Protein AF-A0A964GP79-F1 (afdb_monomer_lite)

Sequence (153 aa):
MPALTRASQDCPRIVSNIERLACFDQAAGTPGFTPQRQWSAQELEAPTVRRVLIHETGRAPEDLMFRLRSEEGGLLISAPAIASVAPHPYLIISCVQNISRLQLVTAQPVDASRVQVQLRGERGATAPTPWQVMENGQVLDAGRGLPGIEQIK

Radius of gyration: 20.56 Å; chains: 1; bounding box: 59×47×37 Å

Structure (mmCIF, N/CA/C/O backbone):
data_AF-A0A964GP79-F1
#
_entry.id   AF-A0A964GP79-F1
#
loop_
_atom_site.group_PDB
_atom_site.id
_atom_site.type_symbol
_atom_site.label_atom_id
_atom_site.label_alt_id
_atom_site.label_comp_id
_atom_site.label_asym_id
_atom_site.label_entity_id
_atom_site.label_seq_id
_atom_site.pdbx_PDB_ins_code
_atom_site.Cartn_x
_atom_site.Cartn_y
_atom_site.Cartn_z
_atom_site.occupancy
_atom_site.B_iso_or_equiv
_atom_site.auth_seq_id
_atom_site.auth_comp_id
_atom_site.auth_asym_id
_atom_site.auth_atom_id
_atom_site.pdbx_PDB_model_num
ATOM 1 N N . MET A 1 1 ? -33.979 30.998 2.345 1.00 36.84 1 MET A N 1
ATOM 2 C CA . MET A 1 1 ? -34.031 29.946 3.381 1.00 36.84 1 MET A CA 1
ATOM 3 C C . MET A 1 1 ? -35.106 28.948 2.984 1.00 36.84 1 MET A C 1
ATOM 5 O O . MET A 1 1 ? -36.265 29.346 3.000 1.00 36.84 1 MET A O 1
ATOM 9 N N . PRO A 1 2 ? -34.778 27.723 2.538 1.00 45.81 2 PRO A N 1
ATOM 10 C CA . PRO A 1 2 ? -35.794 26.717 2.261 1.00 45.81 2 PRO A CA 1
ATOM 11 C C . PRO A 1 2 ? -36.192 26.011 3.560 1.00 45.81 2 PRO A C 1
ATOM 13 O O . PRO A 1 2 ? -35.348 25.696 4.397 1.00 45.81 2 PRO A O 1
ATOM 16 N N . ALA A 1 3 ? -37.497 25.822 3.731 1.00 45.06 3 ALA A N 1
ATOM 17 C CA . ALA A 1 3 ? -38.107 25.204 4.895 1.00 45.06 3 ALA A CA 1
ATOM 18 C C . ALA A 1 3 ? -37.799 23.700 4.941 1.00 45.06 3 ALA A C 1
ATOM 20 O O . ALA A 1 3 ? -38.087 22.977 3.991 1.00 45.06 3 ALA A O 1
ATOM 21 N N . LEU A 1 4 ? -37.256 23.230 6.067 1.00 49.12 4 LEU A N 1
ATOM 22 C CA . LEU A 1 4 ? -37.200 21.809 6.403 1.00 49.12 4 LEU A CA 1
ATOM 23 C C . LEU A 1 4 ? -38.638 21.298 6.534 1.00 49.12 4 LEU A C 1
ATOM 25 O O . LEU A 1 4 ? -39.331 21.571 7.515 1.00 49.12 4 LEU A O 1
ATOM 29 N N . THR A 1 5 ? -39.106 20.589 5.513 1.00 55.47 5 THR A N 1
ATOM 30 C CA . THR A 1 5 ? -40.385 19.886 5.540 1.00 55.47 5 THR A CA 1
ATOM 31 C C . THR A 1 5 ? -40.388 18.837 6.651 1.00 55.47 5 THR A C 1
ATOM 33 O O . THR A 1 5 ? -39.397 18.152 6.901 1.00 55.47 5 THR A O 1
ATOM 36 N N . ARG A 1 6 ? -41.548 18.710 7.301 1.00 52.47 6 ARG A N 1
ATOM 37 C CA . ARG A 1 6 ? -41.870 17.889 8.483 1.00 52.47 6 ARG A CA 1
ATOM 38 C C . ARG A 1 6 ? -41.336 16.440 8.464 1.00 52.47 6 ARG A C 1
ATOM 40 O O . ARG A 1 6 ? -41.164 15.866 9.527 1.00 52.47 6 ARG A O 1
ATOM 47 N N . ALA A 1 7 ? -41.011 15.886 7.292 1.00 58.06 7 ALA A N 1
ATOM 48 C CA . ALA A 1 7 ? -40.409 14.561 7.115 1.00 58.06 7 ALA A CA 1
ATOM 49 C C . ALA A 1 7 ? -38.981 14.416 7.696 1.00 58.06 7 ALA A C 1
ATOM 51 O O 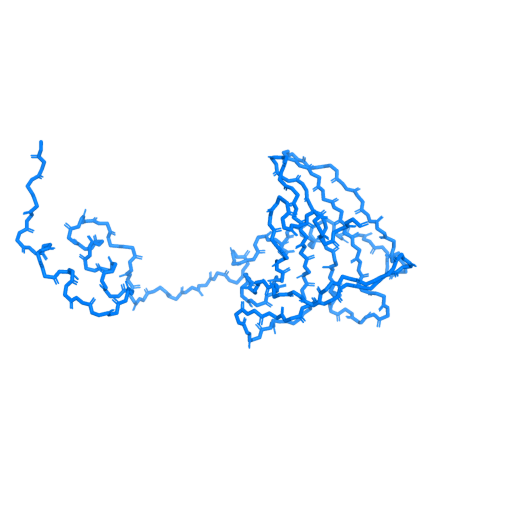. ALA A 1 7 ? -38.582 13.318 8.065 1.00 58.06 7 ALA A O 1
ATOM 52 N N . SER A 1 8 ? -38.210 15.505 7.827 1.00 65.25 8 SER A N 1
ATOM 53 C CA . SER A 1 8 ? -36.809 15.448 8.293 1.00 65.25 8 SER A CA 1
ATOM 54 C C . SER A 1 8 ? -36.647 15.273 9.814 1.00 65.25 8 SER A C 1
ATOM 56 O O . SER A 1 8 ? -35.528 15.038 10.276 1.00 65.25 8 SER A O 1
ATOM 58 N N . GLN A 1 9 ? -37.712 15.433 10.610 1.00 77.56 9 GLN A N 1
ATOM 59 C CA . GLN A 1 9 ? -37.614 15.440 12.079 1.00 77.56 9 GLN A CA 1
ATOM 60 C C . GLN A 1 9 ? -37.460 14.038 12.685 1.00 77.56 9 GLN A C 1
ATOM 62 O O . GLN A 1 9 ? -36.923 13.909 13.785 1.00 77.56 9 GLN A O 1
ATOM 67 N N . ASP A 1 10 ? -37.862 12.999 11.952 1.00 84.38 10 ASP A N 1
ATOM 68 C CA . ASP A 1 10 ? -37.837 11.614 12.431 1.00 84.38 10 ASP A CA 1
ATOM 69 C C . ASP A 1 10 ? -36.563 10.855 12.030 1.00 84.38 10 ASP A C 1
ATOM 71 O O . ASP A 1 10 ? -36.176 9.905 12.715 1.00 84.38 10 ASP A O 1
ATOM 75 N N . CYS A 1 11 ? -35.843 11.314 10.995 1.00 89.25 11 CYS A N 1
ATOM 76 C CA . CYS A 1 11 ? -34.591 10.696 10.543 1.00 89.25 11 CYS A CA 1
ATOM 77 C C . CYS A 1 11 ? -33.556 10.486 11.671 1.00 89.25 11 CYS A C 1
ATOM 79 O O . CYS A 1 11 ? -32.988 9.396 11.745 1.00 89.25 11 CYS A O 1
ATOM 81 N N . PRO A 1 12 ? -33.326 11.430 12.613 1.00 91.06 12 PRO A N 1
ATOM 82 C CA . PRO A 1 12 ? -32.357 11.241 13.697 1.00 91.06 12 PRO A CA 1
ATOM 83 C C . PRO A 1 12 ? -32.643 10.049 14.622 1.00 91.06 12 PRO A C 1
ATOM 85 O O . PRO A 1 12 ? -31.731 9.585 15.304 1.00 91.06 12 PRO A O 1
ATOM 88 N N . ARG A 1 13 ? -33.890 9.554 14.671 1.00 91.88 13 ARG A N 1
ATOM 89 C CA . ARG A 1 13 ? -34.302 8.446 15.553 1.00 91.88 13 ARG A CA 1
ATOM 90 C C . ARG A 1 13 ? -33.970 7.064 14.981 1.00 91.88 13 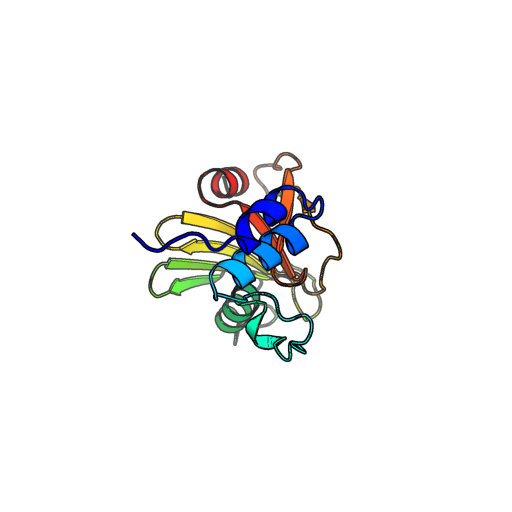ARG A C 1
ATOM 92 O O . ARG A 1 13 ? -34.095 6.071 15.695 1.00 91.88 13 ARG A O 1
ATOM 99 N N . ILE A 1 14 ? -33.555 6.984 13.717 1.00 90.44 14 ILE A N 1
ATOM 100 C CA . ILE A 1 14 ? -33.228 5.725 13.040 1.00 90.44 14 ILE A CA 1
ATOM 101 C C . ILE A 1 14 ? -31.883 5.205 13.555 1.00 90.44 14 ILE A C 1
ATOM 103 O O . ILE A 1 14 ? -30.867 5.885 13.431 1.00 90.44 14 ILE A O 1
ATOM 107 N N . VAL A 1 15 ? -31.846 3.996 14.123 1.00 91.00 15 VAL A N 1
ATOM 108 C CA . VAL A 1 15 ? -30.625 3.417 14.722 1.00 91.00 15 VAL A CA 1
ATOM 109 C C . VAL A 1 15 ? -29.583 3.069 13.659 1.00 91.00 15 VAL A C 1
ATOM 111 O O . VAL A 1 15 ? -28.403 3.367 13.835 1.00 91.00 15 VAL A O 1
ATOM 114 N N . SER A 1 16 ? -30.019 2.486 12.544 1.00 85.00 16 SER A N 1
ATOM 115 C CA . SER A 1 16 ? -29.147 2.087 11.443 1.00 85.00 16 SER A CA 1
ATOM 116 C C . SER A 1 16 ? -28.573 3.305 10.715 1.00 85.00 16 SER A C 1
ATOM 118 O O . SER A 1 16 ? -29.309 4.161 10.226 1.00 85.00 16 SER A O 1
ATOM 120 N N . ASN A 1 17 ? -27.243 3.381 10.616 1.00 80.06 17 ASN A N 1
ATOM 121 C CA . ASN A 1 17 ? -26.565 4.509 9.972 1.00 80.06 17 ASN A CA 1
ATOM 122 C C . ASN A 1 17 ? -26.929 4.636 8.482 1.00 80.06 17 ASN A C 1
ATOM 124 O O . ASN A 1 17 ? -27.081 5.754 7.993 1.00 80.06 17 ASN A O 1
ATOM 128 N N . ILE A 1 18 ? -27.091 3.510 7.774 1.00 84.00 18 ILE A N 1
ATOM 129 C CA . ILE A 1 18 ? -27.411 3.507 6.338 1.00 84.00 18 ILE A CA 1
ATOM 130 C C . ILE A 1 18 ? -28.852 3.974 6.087 1.00 84.00 18 ILE A C 1
ATOM 132 O O . ILE A 1 18 ? -29.099 4.794 5.209 1.00 84.00 18 ILE A O 1
ATOM 136 N N . GLU A 1 19 ? -29.798 3.530 6.915 1.00 83.94 19 GLU A N 1
ATOM 137 C CA . GLU A 1 19 ? -31.210 3.919 6.813 1.00 83.94 19 GLU A CA 1
ATOM 138 C C . GLU A 1 19 ? -31.415 5.380 7.223 1.00 83.94 19 GLU A C 1
ATOM 140 O O . GLU A 1 19 ? -32.199 6.106 6.612 1.00 83.94 19 GLU A O 1
ATOM 145 N N . ARG A 1 20 ? -30.663 5.839 8.231 1.00 90.12 20 ARG A N 1
ATOM 146 C CA . ARG A 1 20 ? -30.665 7.238 8.659 1.00 90.12 20 ARG A CA 1
ATOM 147 C C . ARG A 1 20 ? -30.217 8.162 7.531 1.00 90.12 20 ARG A C 1
ATOM 149 O O . ARG A 1 20 ? -30.867 9.177 7.292 1.00 90.12 20 ARG A O 1
ATOM 156 N N . LEU A 1 21 ? -29.132 7.806 6.842 1.00 85.50 21 LEU A N 1
ATOM 157 C CA . LEU A 1 21 ? -28.640 8.551 5.685 1.00 85.50 21 LEU A CA 1
ATOM 158 C C . LEU A 1 21 ? -29.678 8.569 4.555 1.00 85.50 21 LEU A C 1
ATOM 160 O O . LEU A 1 21 ? -30.005 9.643 4.060 1.00 85.50 21 LEU A O 1
ATOM 164 N N . ALA A 1 22 ? -30.271 7.417 4.228 1.00 84.69 22 ALA A N 1
ATOM 165 C CA . ALA A 1 22 ? -31.308 7.322 3.200 1.00 84.69 22 ALA A CA 1
ATOM 166 C C . ALA A 1 22 ? -32.531 8.217 3.496 1.00 84.69 22 ALA A C 1
ATOM 168 O O . ALA A 1 22 ? -33.077 8.841 2.587 1.00 84.69 22 ALA A O 1
ATOM 169 N N . CYS A 1 23 ? -32.936 8.330 4.766 1.00 87.69 23 CYS A N 1
ATOM 170 C CA . CYS A 1 23 ? -34.014 9.227 5.197 1.00 87.69 23 CYS A CA 1
ATOM 171 C C . CYS A 1 23 ? -33.676 10.706 4.944 1.00 87.69 23 CYS A C 1
ATOM 173 O O . CYS A 1 23 ? -34.507 11.453 4.422 1.00 87.69 23 CYS A O 1
ATOM 175 N N . PHE A 1 24 ? -32.450 11.128 5.269 1.00 88.56 24 PHE A N 1
ATOM 176 C CA . PHE A 1 24 ? -32.001 12.498 5.008 1.00 88.56 24 PHE A CA 1
ATOM 177 C C . PHE A 1 24 ? -31.897 12.796 3.515 1.00 88.56 24 PHE A C 1
ATOM 179 O O . PHE A 1 24 ? -32.376 13.836 3.072 1.00 88.56 24 PHE A O 1
ATOM 186 N N . ASP A 1 25 ? -31.343 11.866 2.745 1.00 84.00 25 ASP A N 1
ATOM 187 C CA . ASP A 1 25 ? -31.238 11.954 1.291 1.00 84.00 25 ASP A CA 1
ATOM 188 C C . ASP A 1 25 ? -32.616 12.114 0.637 1.00 84.00 25 ASP A C 1
ATOM 190 O O . ASP A 1 25 ? -32.813 12.968 -0.229 1.00 84.00 25 ASP A O 1
ATOM 194 N N . GLN A 1 26 ? -33.607 11.343 1.090 1.00 85.19 26 GLN A N 1
ATOM 195 C CA . GLN A 1 26 ? -34.977 11.451 0.596 1.00 85.19 26 GLN A CA 1
ATOM 196 C C . GLN A 1 26 ? -35.624 12.787 0.985 1.00 85.19 26 GLN A C 1
ATOM 198 O O . GLN A 1 26 ? -36.256 13.428 0.144 1.00 85.19 26 GLN A O 1
ATOM 203 N N . ALA A 1 27 ? -35.443 13.238 2.231 1.00 85.81 27 ALA A N 1
ATOM 204 C CA . ALA A 1 27 ? -35.961 14.524 2.700 1.00 85.81 27 ALA A CA 1
ATOM 205 C C . ALA A 1 27 ? -35.310 15.724 1.986 1.00 85.81 27 ALA A C 1
ATOM 207 O O . ALA A 1 27 ? -35.967 16.746 1.787 1.00 85.81 27 ALA A O 1
ATOM 208 N N . ALA A 1 28 ? -34.045 15.596 1.582 1.00 81.94 28 ALA A N 1
ATOM 209 C CA . ALA A 1 28 ? -33.299 16.596 0.823 1.00 81.94 28 ALA A CA 1
ATOM 210 C C . ALA A 1 28 ? -33.569 16.544 -0.693 1.00 81.94 28 ALA A C 1
ATOM 212 O O . ALA A 1 28 ? -33.058 17.384 -1.433 1.00 81.94 28 ALA A O 1
ATOM 213 N N . GLY A 1 29 ? -34.367 15.579 -1.171 1.00 76.50 29 GLY A N 1
ATOM 214 C CA . GLY A 1 29 ? -34.603 15.377 -2.603 1.00 76.50 29 GLY A CA 1
ATOM 215 C C . GLY A 1 29 ? -33.367 14.879 -3.361 1.00 76.50 29 GLY A C 1
ATOM 216 O O . GLY A 1 29 ? -33.309 14.993 -4.584 1.00 76.50 29 GLY A O 1
ATOM 217 N N . THR A 1 30 ? -32.389 14.312 -2.654 1.00 75.12 30 THR A N 1
ATOM 218 C CA . THR A 1 30 ? -31.148 13.738 -3.184 1.00 75.12 30 THR A CA 1
ATOM 219 C C . THR A 1 30 ? -31.070 12.237 -2.881 1.00 75.12 30 THR A C 1
ATOM 221 O O . THR A 1 30 ? -30.145 11.821 -2.188 1.00 75.12 30 THR A O 1
ATOM 224 N N . PRO A 1 31 ? -32.020 11.394 -3.342 1.00 66.12 31 PRO A N 1
ATOM 225 C CA . PRO A 1 31 ? -32.052 9.975 -2.993 1.00 66.12 31 PRO A CA 1
ATOM 226 C C . PRO A 1 31 ? -30.832 9.241 -3.575 1.00 66.12 31 PRO A C 1
ATOM 228 O O . PRO A 1 31 ? -30.849 8.794 -4.721 1.00 66.12 31 PRO A O 1
ATOM 231 N N . GLY A 1 32 ? -29.760 9.127 -2.788 1.00 60.19 32 GLY A N 1
ATOM 232 C CA . GLY A 1 32 ? -28.533 8.422 -3.163 1.00 60.19 32 GLY A CA 1
ATOM 233 C C . GLY A 1 32 ? -28.641 6.904 -3.009 1.00 60.19 32 GLY A C 1
ATOM 234 O O . GLY A 1 32 ? -27.905 6.163 -3.658 1.00 60.19 32 GLY A O 1
ATOM 235 N N . PHE A 1 33 ? -29.588 6.428 -2.194 1.00 55.50 33 PHE A N 1
ATOM 236 C CA . PHE A 1 33 ? -29.799 5.007 -1.934 1.00 55.50 33 PHE A CA 1
ATOM 237 C C . PHE A 1 33 ? -31.130 4.523 -2.520 1.00 55.50 33 PHE A C 1
ATOM 239 O O . PHE A 1 33 ? -32.187 4.625 -1.902 1.00 55.50 33 PHE A O 1
ATOM 246 N N . THR A 1 34 ? -31.081 3.974 -3.733 1.00 54.69 34 THR A N 1
ATOM 247 C CA . THR A 1 34 ? -32.149 3.119 -4.269 1.00 54.69 34 THR A CA 1
ATOM 248 C C . THR A 1 34 ? -31.705 1.669 -4.062 1.00 54.69 34 THR A C 1
ATOM 250 O O . THR A 1 34 ? -30.668 1.295 -4.619 1.00 54.69 34 THR A O 1
ATOM 253 N N . PRO A 1 35 ? -32.428 0.827 -3.297 1.00 50.72 35 PRO A N 1
ATOM 254 C CA . PRO A 1 35 ? -32.060 -0.570 -3.086 1.00 50.72 35 PRO A CA 1
ATOM 255 C C . PRO A 1 35 ? -32.469 -1.394 -4.310 1.00 50.72 35 PRO A C 1
ATOM 257 O O . PRO A 1 35 ? -33.291 -2.289 -4.222 1.00 50.72 35 PRO A O 1
ATOM 260 N N . GLN A 1 36 ? -31.960 -1.020 -5.480 1.00 51.22 36 GLN A N 1
ATOM 261 C CA . GLN A 1 36 ? -31.987 -1.790 -6.717 1.00 51.22 36 GLN A CA 1
ATOM 262 C C . GLN A 1 36 ? -31.162 -1.025 -7.749 1.00 51.22 36 GLN A C 1
ATOM 264 O O . GLN A 1 36 ? -31.660 -0.450 -8.713 1.00 51.22 36 GLN A O 1
ATOM 269 N N . ARG A 1 37 ? -29.848 -1.027 -7.545 1.00 41.34 37 ARG A N 1
ATOM 270 C CA . ARG A 1 37 ? -28.935 -0.942 -8.673 1.00 41.34 37 ARG A CA 1
ATOM 271 C C . ARG A 1 37 ? -28.171 -2.246 -8.684 1.00 41.34 37 ARG A C 1
ATOM 273 O O . ARG A 1 37 ? -27.329 -2.480 -7.827 1.00 41.34 37 ARG A O 1
ATOM 280 N N . GLN A 1 38 ? -28.517 -3.120 -9.624 1.00 46.00 38 GLN A N 1
ATOM 281 C CA . GLN A 1 38 ? -27.594 -4.162 -10.043 1.00 46.00 38 GLN A CA 1
ATOM 282 C C . GLN A 1 38 ? -26.331 -3.429 -10.505 1.00 46.00 38 GLN A C 1
ATOM 284 O O . GLN A 1 38 ? -26.318 -2.815 -11.571 1.00 46.00 38 GLN A O 1
ATOM 289 N N . TRP A 1 39 ? -25.310 -3.390 -9.650 1.00 35.59 39 TRP A N 1
ATOM 290 C CA . TRP A 1 39 ? -23.978 -2.972 -10.050 1.00 35.59 39 TRP A CA 1
ATOM 291 C C . TRP A 1 39 ? -23.487 -3.975 -11.092 1.00 35.59 39 TRP A C 1
ATOM 293 O O . TRP A 1 39 ? -23.038 -5.066 -10.764 1.00 35.59 39 TRP A O 1
ATOM 303 N N . SER A 1 40 ? -23.577 -3.619 -12.368 1.00 46.97 40 SER A N 1
ATOM 304 C CA . SER A 1 40 ? -22.697 -4.182 -13.388 1.00 46.97 40 SER A CA 1
ATOM 305 C C . SER A 1 40 ? -21.478 -3.259 -13.483 1.00 46.97 40 SER A C 1
ATOM 307 O O . SER A 1 40 ? -21.421 -2.394 -14.356 1.00 46.97 40 SER A O 1
ATOM 309 N N . ALA A 1 41 ? -20.566 -3.344 -12.508 1.00 42.78 41 ALA A N 1
ATOM 310 C CA . ALA A 1 41 ? -19.468 -2.383 -12.344 1.00 42.78 41 ALA A CA 1
ATOM 311 C C . ALA A 1 41 ? -18.118 -3.023 -11.973 1.00 42.78 41 ALA A C 1
ATOM 313 O O . ALA A 1 41 ? -17.257 -2.348 -11.424 1.00 42.78 41 ALA A O 1
ATOM 314 N N . GLN A 1 42 ? -17.872 -4.289 -12.315 1.00 52.69 42 GLN A N 1
ATOM 315 C CA . GLN A 1 42 ? -16.640 -4.974 -11.887 1.00 52.69 42 GLN A CA 1
ATOM 316 C C . GLN A 1 42 ? -15.342 -4.280 -12.366 1.00 52.69 42 GLN A C 1
ATOM 318 O O . GLN A 1 42 ? -14.353 -4.278 -11.643 1.00 52.69 42 GLN A O 1
ATOM 323 N N . GLU A 1 43 ? -15.343 -3.592 -13.516 1.00 43.91 43 GLU A N 1
ATOM 324 C CA . GLU A 1 43 ? -14.180 -2.826 -14.021 1.00 43.91 43 GLU A CA 1
ATOM 325 C C . GLU A 1 43 ? -14.152 -1.334 -13.619 1.00 43.91 43 GLU A C 1
ATOM 327 O O . GLU A 1 43 ? -13.173 -0.632 -13.894 1.00 43.91 43 GLU A O 1
ATOM 332 N N . LEU A 1 44 ? -15.202 -0.839 -12.950 1.00 50.47 44 LEU A N 1
ATOM 333 C CA . LEU A 1 44 ? -15.281 0.510 -12.360 1.00 50.47 44 LEU A CA 1
ATOM 334 C C . LEU A 1 44 ? -14.989 0.518 -10.849 1.00 50.47 44 LEU A C 1
ATOM 336 O O . LEU A 1 44 ? -14.786 1.588 -10.279 1.00 50.47 44 LEU A O 1
ATOM 340 N N . GLU A 1 45 ? -14.946 -0.648 -10.204 1.00 64.19 45 GLU A N 1
ATOM 341 C CA . GLU A 1 45 ? -14.879 -0.772 -8.742 1.00 64.19 45 GLU A CA 1
ATOM 342 C C . GLU A 1 45 ? -13.457 -0.849 -8.152 1.00 64.19 45 GLU A C 1
ATOM 344 O O . GLU A 1 45 ? -13.300 -0.799 -6.931 1.00 64.19 45 GLU A O 1
ATOM 349 N N . ALA A 1 46 ? -12.414 -0.898 -8.989 1.00 82.69 46 ALA A N 1
ATOM 350 C CA . ALA A 1 46 ? -11.029 -1.020 -8.526 1.00 82.69 46 ALA A CA 1
ATOM 351 C C . ALA A 1 46 ? -10.033 -0.139 -9.320 1.00 82.69 46 ALA A C 1
ATOM 353 O O . ALA A 1 46 ? -9.215 -0.641 -10.105 1.00 82.69 46 ALA A O 1
ATOM 354 N N . PRO A 1 47 ? -10.104 1.202 -9.184 1.00 88.94 47 PRO A N 1
ATOM 355 C CA . PRO A 1 47 ? -9.255 2.128 -9.936 1.00 88.94 47 PRO A CA 1
ATOM 356 C C . PRO A 1 47 ? -7.757 1.974 -9.642 1.00 88.94 47 PRO A C 1
ATOM 358 O O . PRO A 1 47 ? -6.942 2.218 -10.539 1.00 88.94 47 PRO A O 1
ATOM 361 N N . THR A 1 48 ? -7.373 1.567 -8.428 1.00 90.62 48 THR A N 1
ATOM 362 C CA . THR A 1 48 ? -5.969 1.287 -8.095 1.00 90.62 48 THR A CA 1
ATOM 363 C C . THR A 1 48 ? -5.503 0.031 -8.816 1.00 90.62 48 THR A C 1
ATOM 365 O O . THR A 1 48 ? -4.471 0.071 -9.486 1.00 90.62 48 THR A O 1
ATOM 368 N N . VAL A 1 49 ? -6.287 -1.051 -8.763 1.00 91.75 49 VAL A N 1
ATOM 369 C CA . VAL A 1 49 ? -5.967 -2.311 -9.459 1.00 91.75 49 VAL A CA 1
ATOM 370 C C . VAL A 1 49 ? -5.775 -2.057 -10.951 1.00 91.75 49 VAL A C 1
ATOM 372 O O . VAL A 1 49 ? -4.740 -2.407 -11.516 1.00 91.75 49 VAL A O 1
ATOM 375 N N . ARG A 1 50 ? -6.718 -1.351 -11.585 1.00 90.56 50 ARG A N 1
ATOM 376 C CA . ARG A 1 50 ? -6.628 -1.004 -13.009 1.00 90.56 50 ARG A CA 1
ATOM 377 C C . ARG A 1 50 ? -5.366 -0.209 -13.340 1.00 90.56 50 ARG A C 1
ATOM 379 O O . ARG A 1 50 ? -4.692 -0.519 -14.321 1.00 90.56 50 ARG A O 1
ATOM 386 N N . ARG A 1 51 ? -5.038 0.809 -12.539 1.00 91.06 51 ARG A N 1
ATOM 387 C CA . ARG A 1 51 ? -3.830 1.624 -12.740 1.00 91.06 51 ARG A CA 1
ATOM 388 C C . ARG A 1 51 ? -2.563 0.775 -12.674 1.00 91.06 51 ARG A C 1
ATOM 390 O O . ARG A 1 51 ? -1.689 0.926 -13.522 1.00 91.06 51 ARG A O 1
ATOM 397 N N . VAL A 1 52 ? -2.489 -0.137 -11.707 1.00 92.25 52 VAL A N 1
ATOM 398 C CA . VAL A 1 52 ? -1.352 -1.049 -11.542 1.00 92.25 52 VAL A CA 1
ATOM 399 C C . VAL A 1 52 ? -1.216 -1.984 -12.737 1.00 92.25 52 VAL A C 1
ATOM 401 O O . VAL A 1 52 ? -0.128 -2.089 -13.295 1.00 92.25 52 VAL A O 1
ATOM 404 N N . LEU A 1 53 ? -2.310 -2.597 -13.196 1.00 91.06 53 LEU A N 1
ATOM 405 C CA . LEU A 1 53 ? -2.276 -3.484 -14.364 1.00 91.06 53 LEU A CA 1
ATOM 406 C C . LEU A 1 53 ? -1.819 -2.749 -15.634 1.00 91.06 53 LEU A C 1
ATOM 408 O O . LEU A 1 53 ? -1.021 -3.282 -16.404 1.00 91.06 53 LEU A O 1
ATOM 412 N N . ILE A 1 54 ? -2.259 -1.501 -15.832 1.00 91.50 54 ILE A N 1
ATOM 413 C CA . ILE A 1 54 ? -1.784 -0.655 -16.938 1.00 91.50 54 ILE A CA 1
ATOM 414 C C . ILE A 1 54 ? -0.284 -0.362 -16.793 1.00 91.50 54 ILE A C 1
ATOM 416 O O . ILE A 1 54 ? 0.464 -0.480 -17.764 1.00 91.50 54 ILE A O 1
ATOM 420 N N . HIS A 1 55 ? 0.176 -0.010 -15.590 1.00 92.62 55 HIS A N 1
ATOM 421 C CA . HIS A 1 55 ? 1.587 0.277 -15.330 1.00 92.62 55 HIS A CA 1
ATOM 422 C C . HIS A 1 55 ? 2.493 -0.937 -15.591 1.00 92.62 55 HIS A C 1
ATOM 424 O O . HIS A 1 55 ? 3.592 -0.776 -16.129 1.00 92.62 55 HIS A O 1
ATOM 430 N N . GLU A 1 56 ? 2.005 -2.134 -15.267 1.00 92.31 56 GLU A N 1
ATOM 431 C CA . GLU A 1 56 ? 2.725 -3.407 -15.379 1.00 92.31 56 GLU A CA 1
ATOM 432 C C . GLU A 1 56 ? 2.550 -4.094 -16.739 1.00 92.31 56 GLU A C 1
ATOM 434 O O . GLU A 1 56 ? 3.199 -5.102 -17.023 1.00 92.31 56 GLU A O 1
ATOM 439 N N . THR A 1 57 ? 1.745 -3.509 -17.628 1.00 91.25 57 THR A N 1
ATOM 440 C CA . THR A 1 57 ? 1.576 -4.002 -18.995 1.00 91.25 57 THR A CA 1
ATOM 441 C C . THR A 1 57 ? 2.930 -4.059 -19.713 1.00 91.25 57 THR A C 1
ATOM 443 O O . THR A 1 57 ? 3.729 -3.114 -19.679 1.00 91.25 57 THR A O 1
ATOM 446 N N . GLY A 1 58 ? 3.194 -5.196 -20.361 1.00 88.62 58 GLY A N 1
ATOM 447 C CA . GLY A 1 58 ? 4.424 -5.444 -21.114 1.00 88.62 58 GLY A CA 1
ATOM 448 C C . GLY A 1 58 ? 5.670 -5.703 -20.261 1.00 88.62 58 GLY A C 1
ATOM 449 O O . GLY A 1 58 ? 6.763 -5.742 -20.822 1.00 88.62 58 GLY A O 1
ATOM 450 N N . ARG A 1 59 ? 5.544 -5.865 -18.936 1.00 89.44 59 ARG A N 1
ATOM 451 C CA . ARG A 1 59 ? 6.651 -6.348 -18.099 1.00 89.44 59 ARG A CA 1
ATOM 452 C C . ARG A 1 59 ? 6.989 -7.798 -18.470 1.00 89.44 59 ARG A C 1
ATOM 454 O O . ARG A 1 59 ? 6.088 -8.622 -18.620 1.00 89.44 59 ARG A O 1
ATOM 461 N N . ALA A 1 60 ? 8.279 -8.098 -18.605 1.00 88.75 60 ALA A N 1
ATOM 462 C CA . ALA A 1 60 ? 8.751 -9.460 -18.824 1.00 88.75 60 ALA A CA 1
ATOM 463 C C . ALA A 1 60 ? 8.546 -10.311 -17.550 1.00 88.75 60 ALA A C 1
ATOM 465 O O . ALA A 1 60 ? 8.792 -9.797 -16.458 1.00 88.75 60 ALA A O 1
ATOM 466 N N . PRO A 1 61 ? 8.110 -11.582 -17.639 1.00 83.75 61 PRO A N 1
ATOM 467 C CA . PRO A 1 61 ? 7.826 -12.409 -16.458 1.00 83.75 61 PRO A CA 1
ATOM 468 C C . PRO A 1 61 ? 8.999 -12.562 -15.474 1.00 83.75 61 PRO A C 1
ATOM 470 O O . PRO A 1 61 ? 8.785 -12.744 -14.278 1.00 83.75 61 PRO A O 1
ATOM 473 N N . GLU A 1 62 ? 10.233 -12.492 -15.968 1.00 86.75 62 GLU A N 1
ATOM 474 C CA . GLU A 1 62 ? 11.469 -12.576 -15.190 1.00 86.75 62 GLU A CA 1
ATOM 475 C C . GLU A 1 62 ? 11.898 -11.248 -14.543 1.00 86.75 62 GLU A C 1
ATOM 477 O O . GLU A 1 62 ? 12.754 -11.244 -13.655 1.00 86.75 62 GLU A O 1
ATOM 482 N N . ASP A 1 63 ? 11.318 -10.119 -14.963 1.00 90.50 63 ASP A N 1
ATOM 483 C CA . ASP A 1 63 ? 11.626 -8.807 -14.398 1.00 90.50 63 ASP A CA 1
ATOM 484 C C . ASP A 1 63 ? 10.867 -8.606 -13.083 1.00 90.50 63 ASP A C 1
ATOM 486 O O . ASP A 1 63 ? 9.741 -8.110 -13.049 1.00 90.50 63 ASP A O 1
ATOM 490 N N . LEU A 1 64 ? 11.516 -8.976 -11.980 1.00 89.88 64 LEU A N 1
ATOM 491 C CA . LEU A 1 64 ? 10.983 -8.844 -10.622 1.00 89.88 64 LEU A CA 1
ATOM 492 C C . LEU A 1 64 ? 11.423 -7.548 -9.920 1.00 89.88 64 LEU A C 1
ATOM 494 O O . LEU A 1 64 ? 11.207 -7.388 -8.718 1.00 89.88 64 LEU A O 1
ATOM 498 N N . MET A 1 65 ? 12.062 -6.623 -10.642 1.00 92.25 65 MET A N 1
ATOM 499 C CA . MET A 1 65 ? 12.616 -5.404 -10.055 1.00 92.25 65 MET A CA 1
ATOM 500 C C . MET A 1 65 ? 11.550 -4.320 -9.868 1.00 92.25 65 MET A C 1
ATOM 502 O O . MET A 1 65 ? 10.519 -4.290 -10.549 1.00 92.25 65 MET A O 1
ATOM 506 N N . PHE A 1 66 ? 11.820 -3.374 -8.963 1.00 94.44 66 PHE A N 1
ATOM 507 C CA . PHE A 1 66 ? 10.990 -2.180 -8.822 1.00 94.44 66 PHE A CA 1
ATOM 508 C C . PHE A 1 66 ? 10.981 -1.377 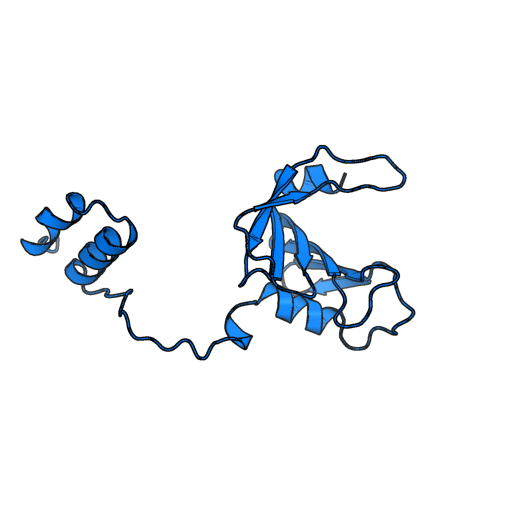-10.125 1.00 94.44 66 PHE A C 1
ATOM 510 O O . PHE A 1 66 ? 12.029 -0.965 -10.624 1.00 94.44 66 PHE A O 1
ATOM 517 N N . ARG A 1 67 ? 9.784 -1.104 -10.640 1.00 94.88 67 ARG A N 1
ATOM 518 C CA . ARG A 1 67 ? 9.561 -0.246 -11.803 1.00 94.88 67 ARG A CA 1
ATOM 519 C C . ARG A 1 67 ? 8.963 1.062 -11.343 1.00 94.88 67 ARG A C 1
ATOM 521 O O . ARG A 1 67 ? 8.035 1.075 -10.545 1.00 94.88 67 ARG A O 1
ATOM 528 N N . LEU A 1 68 ? 9.504 2.154 -11.862 1.00 95.25 68 LEU A N 1
ATOM 529 C CA . LEU A 1 68 ? 9.092 3.511 -11.541 1.00 95.25 68 LEU A CA 1
ATOM 530 C C . LEU A 1 68 ? 8.568 4.196 -12.801 1.00 95.25 68 LEU A C 1
ATOM 532 O O . LEU A 1 68 ? 9.175 4.110 -13.870 1.00 95.25 68 LEU A O 1
ATOM 536 N N . ARG A 1 69 ? 7.452 4.911 -12.667 1.00 92.25 69 ARG A N 1
ATOM 537 C CA . ARG A 1 69 ? 6.885 5.766 -13.713 1.00 92.25 69 ARG A CA 1
ATOM 538 C C . ARG A 1 69 ? 6.374 7.056 -13.090 1.00 92.25 69 ARG A C 1
ATOM 540 O O . ARG A 1 69 ? 5.670 7.029 -12.083 1.00 92.25 69 ARG A O 1
ATOM 547 N N . SER A 1 70 ? 6.712 8.175 -13.720 1.00 90.81 70 SER A N 1
ATOM 548 C CA . SER A 1 70 ? 6.045 9.448 -13.459 1.00 90.81 70 SER A CA 1
ATOM 549 C C . SER A 1 70 ? 4.722 9.476 -14.225 1.00 90.81 70 SER A C 1
ATOM 551 O O . SER A 1 70 ? 4.699 9.164 -15.417 1.00 90.81 70 SER A O 1
ATOM 553 N N . GLU A 1 71 ? 3.635 9.820 -13.547 1.00 81.81 71 GLU A N 1
ATOM 554 C CA . GLU A 1 71 ? 2.293 9.956 -14.118 1.00 81.81 71 GLU A CA 1
ATOM 555 C C . GLU A 1 71 ? 1.828 11.412 -13.988 1.00 81.81 71 GLU A C 1
ATOM 557 O O . GLU A 1 71 ? 2.375 12.190 -13.201 1.00 81.81 71 GLU A O 1
ATOM 562 N N . GLU A 1 72 ? 0.804 11.808 -14.746 1.00 79.75 72 GLU A N 1
ATOM 563 C CA . GLU A 1 72 ? 0.204 13.132 -14.566 1.00 79.75 72 GLU A CA 1
ATOM 564 C C . GLU A 1 72 ? -0.320 13.279 -13.127 1.00 79.75 72 GLU A C 1
ATOM 566 O O . GLU A 1 72 ? -1.248 12.593 -12.699 1.00 79.75 72 GLU A O 1
ATOM 571 N N . GLY A 1 73 ? 0.314 14.163 -12.352 1.00 79.00 73 GLY A N 1
ATOM 572 C CA . GLY A 1 73 ? -0.053 14.427 -10.959 1.00 79.00 73 GLY A CA 1
ATOM 573 C C . GLY A 1 73 ? 0.569 13.493 -9.913 1.00 79.00 73 GLY A C 1
ATOM 574 O O . GLY A 1 73 ? 0.159 13.559 -8.745 1.00 79.00 73 GLY A O 1
ATOM 575 N N . GLY A 1 74 ? 1.552 12.655 -10.276 1.00 89.00 74 GLY A N 1
ATOM 576 C CA . GLY A 1 74 ? 2.226 11.817 -9.285 1.00 89.00 74 GLY A CA 1
ATOM 577 C C . GLY A 1 74 ? 3.336 10.885 -9.771 1.00 89.00 74 GLY A C 1
ATOM 578 O O . GLY A 1 74 ? 3.806 10.938 -10.902 1.00 89.00 74 GLY A O 1
ATOM 579 N N . LEU A 1 75 ? 3.751 10.008 -8.863 1.00 93.94 75 LEU A N 1
ATOM 580 C CA . LEU A 1 75 ? 4.730 8.946 -9.071 1.00 93.94 75 LEU A CA 1
ATOM 581 C C . LEU A 1 75 ? 4.093 7.602 -8.720 1.00 93.94 75 LEU A C 1
ATOM 583 O O . LEU A 1 75 ? 3.398 7.504 -7.705 1.00 93.94 75 LEU A O 1
ATOM 587 N N . LEU A 1 76 ? 4.387 6.570 -9.506 1.00 94.94 76 LEU A N 1
ATOM 588 C CA . LEU A 1 76 ? 4.023 5.190 -9.213 1.00 94.94 76 LEU A CA 1
ATOM 589 C C . LEU A 1 76 ? 5.262 4.296 -9.289 1.00 94.94 76 LEU A C 1
ATOM 591 O O . LEU A 1 76 ? 5.963 4.276 -10.303 1.00 94.94 76 LEU A O 1
ATOM 595 N N . ILE A 1 77 ? 5.517 3.564 -8.210 1.00 96.56 77 ILE A N 1
ATOM 596 C CA . ILE A 1 77 ? 6.528 2.518 -8.113 1.00 96.56 77 ILE A CA 1
ATOM 597 C C . ILE A 1 77 ? 5.805 1.202 -7.839 1.00 96.56 77 ILE A C 1
ATOM 599 O O . ILE A 1 77 ? 4.963 1.140 -6.941 1.00 96.56 77 ILE A O 1
ATOM 603 N N . SER A 1 78 ? 6.136 0.155 -8.587 1.00 96.06 78 SER A N 1
ATOM 604 C CA . SER A 1 78 ? 5.556 -1.174 -8.406 1.00 96.06 78 SER A CA 1
ATOM 605 C C . SER A 1 78 ? 6.612 -2.276 -8.447 1.00 96.06 78 SER A C 1
ATOM 607 O O . SER A 1 78 ? 7.634 -2.146 -9.126 1.00 96.06 78 SER A O 1
ATOM 609 N N . ALA A 1 79 ? 6.370 -3.363 -7.719 1.00 95.06 79 ALA A N 1
ATOM 610 C CA . ALA A 1 79 ? 7.140 -4.598 -7.826 1.00 95.06 79 ALA A CA 1
ATOM 611 C C . ALA A 1 79 ? 6.209 -5.817 -7.704 1.00 95.06 79 ALA A C 1
ATOM 613 O O . ALA A 1 79 ? 5.375 -5.842 -6.790 1.00 95.06 79 ALA A O 1
ATOM 614 N N . PRO A 1 80 ? 6.324 -6.820 -8.593 1.00 94.75 80 PRO A N 1
ATOM 615 C CA . PRO A 1 80 ? 5.569 -8.063 -8.476 1.00 94.75 80 PRO A CA 1
ATOM 616 C C . PRO A 1 80 ? 6.087 -8.920 -7.316 1.00 94.75 80 PRO A C 1
ATOM 618 O O . PRO A 1 80 ? 7.266 -8.883 -6.962 1.00 94.75 80 PRO A O 1
ATOM 621 N N . ALA A 1 81 ? 5.216 -9.749 -6.746 1.00 92.25 81 ALA A N 1
ATOM 622 C CA . ALA A 1 81 ? 5.635 -10.753 -5.777 1.00 92.25 81 ALA A CA 1
ATOM 623 C C . ALA A 1 81 ? 6.573 -11.790 -6.424 1.00 92.25 81 ALA A C 1
ATOM 625 O O . ALA A 1 81 ? 6.228 -12.431 -7.422 1.00 92.25 81 ALA A O 1
ATOM 626 N N . ILE A 1 82 ? 7.739 -11.992 -5.809 1.00 88.06 82 ILE A N 1
ATOM 627 C CA . ILE A 1 82 ? 8.728 -12.994 -6.225 1.00 88.06 82 ILE A CA 1
ATOM 628 C C . ILE A 1 82 ? 8.128 -14.396 -6.069 1.00 88.06 82 ILE A C 1
ATOM 630 O O . ILE A 1 82 ? 7.453 -14.678 -5.081 1.00 88.06 82 ILE A O 1
ATOM 634 N N . ALA A 1 83 ? 8.397 -15.278 -7.037 1.00 78.50 83 ALA A N 1
ATOM 635 C CA . ALA A 1 83 ? 7.943 -16.673 -7.032 1.00 78.50 83 ALA A CA 1
ATOM 636 C C . ALA A 1 83 ? 6.413 -16.845 -6.898 1.00 78.50 83 ALA A C 1
ATOM 638 O O . ALA A 1 83 ? 5.937 -17.832 -6.339 1.00 78.50 83 ALA A O 1
ATOM 639 N N . SER A 1 84 ? 5.636 -15.893 -7.423 1.00 79.12 84 SER A N 1
ATOM 640 C CA . SER A 1 84 ? 4.179 -16.011 -7.532 1.00 79.12 84 SER A CA 1
ATOM 641 C C . SER A 1 84 ? 3.762 -16.477 -8.931 1.00 79.12 84 SER A C 1
ATOM 643 O O . SER A 1 84 ? 4.450 -16.210 -9.914 1.00 79.12 84 SER A O 1
ATOM 645 N N . VAL A 1 85 ? 2.630 -17.179 -9.027 1.00 71.50 85 VAL A N 1
ATOM 646 C CA . VAL A 1 85 ? 1.983 -17.502 -10.309 1.00 71.50 85 VAL A CA 1
ATOM 647 C C . VAL A 1 85 ? 0.996 -16.402 -10.680 1.00 71.50 85 VAL A C 1
ATOM 649 O O . VAL A 1 85 ? 0.387 -15.799 -9.797 1.00 71.50 85 VAL A O 1
ATOM 652 N N . ALA A 1 86 ? 0.828 -16.142 -11.977 1.00 73.62 86 ALA A N 1
ATOM 653 C CA . ALA A 1 86 ? -0.146 -15.165 -12.445 1.00 73.62 86 ALA A CA 1
ATOM 654 C C . ALA A 1 86 ? -1.581 -15.555 -12.009 1.00 73.62 86 ALA A C 1
ATOM 656 O O . ALA A 1 86 ? -1.928 -16.739 -12.083 1.00 73.62 86 ALA A O 1
ATOM 657 N N . PRO A 1 87 ? -2.436 -14.590 -11.611 1.00 78.38 87 PRO A N 1
ATOM 658 C CA . PRO A 1 87 ? -2.159 -13.155 -11.497 1.00 78.38 87 PRO A CA 1
ATOM 659 C C . PRO A 1 87 ? -1.256 -12.826 -10.297 1.00 78.38 87 PRO A C 1
ATOM 661 O O . PRO A 1 87 ? -1.465 -13.320 -9.194 1.00 78.38 87 PRO A O 1
ATOM 664 N N . HIS A 1 88 ? -0.252 -11.973 -10.512 1.00 85.69 88 HIS A N 1
ATOM 665 C CA . HIS A 1 88 ? 0.726 -11.628 -9.482 1.00 85.69 88 HIS A CA 1
ATOM 666 C C . HIS A 1 88 ? 0.160 -10.586 -8.507 1.00 85.69 88 HIS A C 1
ATOM 668 O O . HIS A 1 88 ? -0.447 -9.606 -8.944 1.00 85.69 88 HIS A O 1
ATOM 674 N N . PRO A 1 89 ? 0.388 -10.735 -7.193 1.00 93.75 89 PRO A N 1
ATOM 675 C CA . PRO A 1 89 ? 0.291 -9.615 -6.272 1.00 93.75 89 PRO A CA 1
ATOM 676 C C . PRO A 1 89 ? 1.360 -8.562 -6.590 1.00 93.75 89 PRO A C 1
ATOM 678 O O . PRO A 1 89 ? 2.484 -8.914 -6.957 1.00 93.75 89 PRO A O 1
ATOM 681 N N . TYR A 1 90 ? 1.038 -7.286 -6.385 1.00 95.94 90 TYR A N 1
ATOM 682 C CA . TYR A 1 90 ? 1.962 -6.173 -6.610 1.00 95.94 90 TYR A CA 1
ATOM 683 C C . TYR A 1 90 ? 2.081 -5.292 -5.372 1.00 95.94 90 TYR A C 1
ATOM 685 O O . TYR A 1 90 ? 1.077 -4.795 -4.855 1.00 95.94 90 TYR A O 1
ATOM 693 N N . LEU A 1 91 ? 3.314 -5.052 -4.929 1.00 96.12 91 LEU A N 1
ATOM 694 C CA . LEU A 1 91 ? 3.624 -4.017 -3.949 1.00 96.12 91 LEU A CA 1
ATOM 695 C C . LEU A 1 91 ? 3.690 -2.669 -4.658 1.00 96.12 91 LEU A C 1
ATOM 697 O O . LEU A 1 91 ? 4.432 -2.524 -5.629 1.00 96.12 91 LEU A O 1
ATOM 701 N N . ILE A 1 92 ? 2.951 -1.689 -4.150 1.00 96.69 92 ILE A N 1
ATOM 702 C CA . ILE A 1 92 ? 2.788 -0.379 -4.768 1.00 96.69 92 ILE A C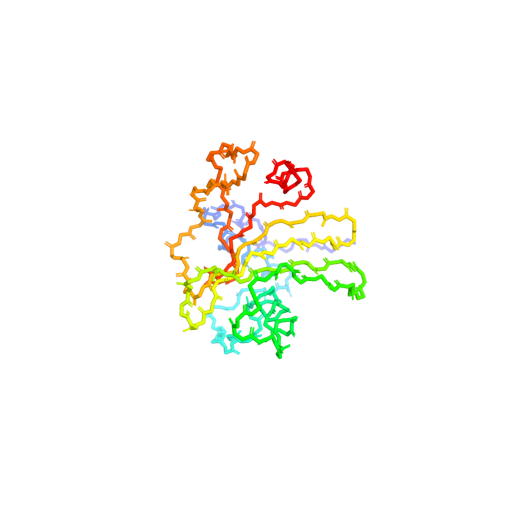A 1
ATOM 703 C C . ILE A 1 92 ? 3.190 0.721 -3.795 1.00 96.69 92 ILE A C 1
ATOM 705 O O . ILE A 1 92 ? 2.630 0.844 -2.705 1.00 96.69 92 ILE A O 1
ATOM 709 N N . ILE A 1 93 ? 4.106 1.578 -4.231 1.00 96.00 93 ILE A N 1
ATOM 710 C CA . ILE A 1 93 ? 4.420 2.844 -3.572 1.00 96.00 93 ILE A CA 1
ATOM 711 C C . ILE A 1 93 ? 4.029 3.950 -4.539 1.00 96.00 93 ILE A 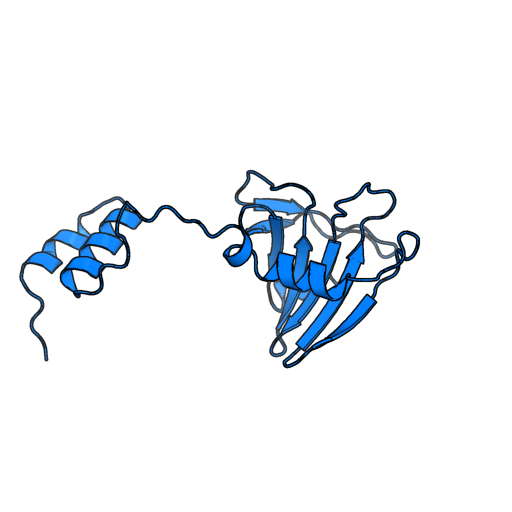C 1
ATOM 713 O O . ILE A 1 93 ? 4.529 4.007 -5.660 1.00 96.00 93 ILE A O 1
ATOM 717 N N . SER A 1 94 ? 3.136 4.840 -4.125 1.00 95.25 94 SER A N 1
ATOM 718 C CA . SER A 1 94 ? 2.735 5.971 -4.961 1.00 95.25 94 SER A CA 1
ATOM 719 C C . SER A 1 94 ? 2.856 7.289 -4.220 1.00 95.25 94 SER A C 1
ATOM 721 O O . SER A 1 94 ? 2.775 7.343 -2.995 1.00 95.25 94 SER A O 1
ATOM 723 N N . CYS A 1 95 ? 3.046 8.367 -4.971 1.00 93.88 95 CYS A N 1
ATOM 724 C CA . CYS A 1 95 ? 2.950 9.727 -4.467 1.00 93.88 95 CYS A CA 1
ATOM 725 C C . CYS A 1 95 ? 2.001 10.493 -5.380 1.00 93.88 95 CYS A C 1
ATOM 727 O O . CYS A 1 95 ? 2.350 10.789 -6.517 1.00 93.88 95 CYS A O 1
ATOM 729 N N . VAL A 1 96 ? 0.792 10.784 -4.904 1.00 90.75 96 VAL A N 1
ATOM 730 C CA . VAL A 1 96 ? -0.223 11.516 -5.675 1.00 90.75 96 VAL A CA 1
ATOM 731 C C . VAL A 1 96 ? -0.503 12.813 -4.942 1.00 90.75 96 VAL A C 1
ATOM 733 O O . VAL A 1 96 ? -0.825 12.773 -3.754 1.00 90.75 96 VAL A O 1
ATOM 736 N N . GLN A 1 97 ? -0.371 13.950 -5.629 1.00 89.56 97 GLN A N 1
ATOM 737 C CA . GLN A 1 97 ? -0.539 15.279 -5.017 1.00 89.56 97 GLN A CA 1
ATOM 738 C C . GLN A 1 97 ? 0.332 15.461 -3.754 1.00 89.56 97 GLN A C 1
ATOM 740 O O . GLN 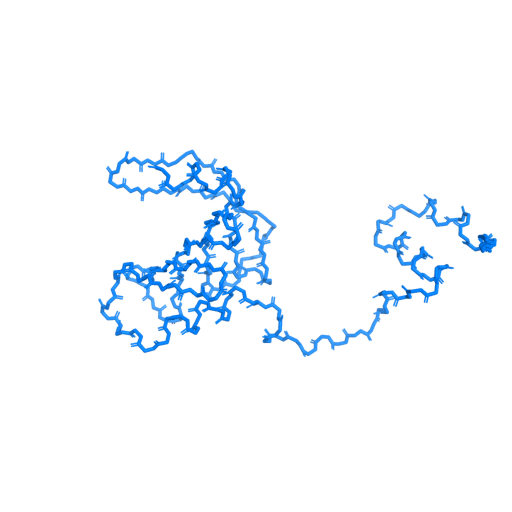A 1 97 ? -0.125 15.984 -2.742 1.00 89.56 97 GLN A O 1
ATOM 745 N N . ASN A 1 98 ? 1.584 14.992 -3.798 1.00 89.31 98 ASN A N 1
ATOM 746 C CA . ASN A 1 98 ? 2.537 15.022 -2.677 1.00 89.31 98 ASN A CA 1
ATOM 747 C C . ASN A 1 98 ? 2.116 14.212 -1.434 1.00 89.31 98 ASN A C 1
ATOM 749 O O . ASN A 1 98 ? 2.634 14.438 -0.341 1.00 89.31 98 ASN A O 1
ATOM 753 N N . ILE A 1 99 ? 1.198 13.253 -1.585 1.00 93.06 99 ILE A N 1
ATOM 754 C CA . ILE A 1 99 ? 0.787 12.341 -0.515 1.00 93.06 99 ILE A CA 1
ATOM 755 C C . ILE A 1 99 ? 1.267 10.932 -0.857 1.00 93.06 99 ILE A C 1
ATOM 757 O O . ILE A 1 99 ? 0.716 10.277 -1.748 1.00 93.06 99 ILE A O 1
ATOM 761 N N . SER A 1 100 ? 2.274 10.465 -0.116 1.00 95.75 100 SER A N 1
ATOM 762 C CA . SER A 1 100 ? 2.789 9.099 -0.212 1.00 95.75 100 SER A CA 1
ATOM 763 C C . SER A 1 100 ? 1.741 8.079 0.223 1.00 95.75 100 SER A C 1
ATOM 765 O O . SER A 1 100 ? 1.022 8.297 1.201 1.00 95.75 100 SER A O 1
ATOM 767 N N . ARG A 1 101 ? 1.665 6.955 -0.479 1.00 96.00 101 ARG A N 1
ATOM 768 C CA . ARG A 1 101 ? 0.810 5.813 -0.150 1.00 96.00 101 ARG A CA 1
ATOM 769 C C . ARG A 1 101 ? 1.609 4.536 -0.320 1.00 96.00 101 ARG A C 1
ATOM 771 O O . ARG A 1 101 ? 2.417 4.437 -1.245 1.00 96.00 101 ARG A O 1
ATOM 778 N N . LEU A 1 102 ? 1.337 3.572 0.547 1.00 97.00 102 LEU A N 1
ATOM 779 C CA . LEU A 1 102 ? 1.862 2.221 0.441 1.00 97.00 102 LEU A CA 1
ATOM 780 C C . LEU A 1 102 ? 0.684 1.259 0.376 1.00 97.00 102 LEU A C 1
ATOM 782 O O . LEU A 1 102 ? -0.169 1.261 1.261 1.00 97.00 102 LEU A O 1
ATOM 786 N N . GLN A 1 103 ? 0.626 0.476 -0.693 1.00 97.38 103 GLN A N 1
ATOM 787 C CA . GLN A 1 103 ? -0.490 -0.414 -0.967 1.00 97.38 103 GLN A CA 1
ATOM 788 C C . GLN A 1 103 ? 0.019 -1.771 -1.459 1.00 97.38 103 GLN A C 1
ATOM 790 O O . GLN A 1 103 ? 1.082 -1.863 -2.072 1.00 97.38 103 GLN A O 1
ATOM 795 N N . LEU A 1 104 ? -0.754 -2.824 -1.221 1.00 97.00 104 LEU A N 1
ATOM 796 C CA . LEU A 1 104 ? -0.565 -4.138 -1.832 1.00 97.00 104 LEU A CA 1
ATOM 797 C C . LEU A 1 104 ? -1.813 -4.472 -2.646 1.00 97.00 104 LEU A C 1
ATOM 799 O O . LEU A 1 104 ? -2.907 -4.544 -2.087 1.00 97.00 104 LEU A O 1
ATOM 803 N N . VAL A 1 105 ? -1.644 -4.685 -3.949 1.00 96.31 105 VAL A N 1
ATOM 804 C CA . VAL A 1 105 ? -2.693 -5.251 -4.801 1.00 96.31 105 VAL A CA 1
ATOM 805 C C . VAL A 1 105 ? -2.584 -6.766 -4.738 1.00 96.31 105 VAL A C 1
ATOM 807 O O . VAL A 1 105 ? -1.534 -7.323 -5.062 1.00 96.31 105 VAL A O 1
ATOM 810 N N . THR A 1 106 ? -3.642 -7.438 -4.299 1.00 93.88 106 THR A N 1
ATOM 811 C CA . THR A 1 106 ? -3.667 -8.892 -4.141 1.00 93.88 106 THR A CA 1
ATOM 812 C C . THR A 1 106 ? -4.216 -9.581 -5.388 1.00 93.88 106 THR A C 1
ATOM 814 O O . THR A 1 106 ? -5.082 -9.066 -6.091 1.00 93.88 106 THR A O 1
ATOM 817 N N . ALA A 1 107 ? -3.715 -10.789 -5.652 1.00 88.19 107 ALA A N 1
ATOM 818 C CA . ALA A 1 107 ? -4.187 -11.642 -6.742 1.00 88.19 107 ALA A CA 1
ATOM 819 C C . ALA A 1 107 ? -5.643 -12.092 -6.545 1.00 88.19 107 ALA A C 1
ATOM 821 O O . ALA A 1 107 ? -6.415 -12.193 -7.495 1.00 88.19 107 ALA A O 1
ATOM 822 N N . GLN A 1 108 ? -6.001 -12.369 -5.290 1.00 88.19 108 GLN A N 1
ATOM 823 C CA . GLN A 1 108 ? -7.336 -12.770 -4.874 1.00 88.19 108 GLN A CA 1
ATOM 824 C C . GLN A 1 108 ? -7.875 -11.777 -3.840 1.00 88.19 108 GLN A C 1
ATOM 826 O O . GLN A 1 108 ? -7.095 -11.290 -3.012 1.00 88.19 108 GLN A O 1
ATOM 831 N N . PRO A 1 109 ? -9.184 -11.477 -3.867 1.00 90.75 109 PRO A N 1
ATOM 832 C CA . PRO A 1 109 ? -9.820 -10.652 -2.853 1.00 90.75 109 PRO A CA 1
ATOM 833 C C . PRO A 1 109 ? -9.629 -11.212 -1.445 1.00 90.75 109 PRO A C 1
ATOM 835 O O . PRO A 1 109 ? -9.743 -12.417 -1.220 1.00 90.75 109 PRO A O 1
ATOM 838 N N . VAL A 1 110 ? -9.384 -10.322 -0.492 1.00 92.19 110 VAL A N 1
ATOM 839 C CA . VAL A 1 110 ? -9.361 -10.641 0.932 1.00 92.19 110 VAL A CA 1
ATOM 840 C C . VAL A 1 110 ? -10.723 -10.319 1.538 1.00 92.19 110 VAL A C 1
ATOM 842 O O . VAL A 1 110 ? -11.155 -9.168 1.525 1.00 92.19 110 VAL A O 1
ATOM 845 N N . ASP A 1 111 ? -11.378 -11.328 2.112 1.00 93.00 111 ASP A N 1
ATOM 846 C CA . ASP A 1 111 ? -12.648 -11.177 2.830 1.00 93.00 111 ASP A CA 1
ATOM 847 C C . ASP A 1 111 ? -12.410 -10.752 4.289 1.00 93.00 111 ASP A C 1
ATOM 849 O O . ASP A 1 111 ? -12.555 -11.517 5.243 1.00 93.00 111 ASP A O 1
ATOM 853 N N . ALA A 1 112 ? -11.923 -9.524 4.458 1.00 92.69 112 ALA A N 1
ATOM 854 C CA . ALA A 1 112 ? -11.747 -8.875 5.752 1.00 92.69 112 ALA A CA 1
ATOM 855 C C . ALA A 1 112 ? -11.835 -7.355 5.581 1.00 92.69 112 ALA A C 1
ATOM 857 O O . ALA A 1 112 ? -11.627 -6.834 4.493 1.00 92.69 112 ALA A O 1
ATOM 858 N N . SER A 1 113 ? -12.094 -6.612 6.659 1.00 93.31 113 SER A N 1
ATOM 859 C CA . SER A 1 113 ? -12.039 -5.140 6.623 1.00 93.31 113 SER A CA 1
ATOM 860 C C . SER A 1 113 ? -10.628 -4.592 6.854 1.00 93.31 113 SER A C 1
ATOM 862 O O . SER A 1 113 ? -10.288 -3.500 6.390 1.00 93.31 113 SER A O 1
ATOM 864 N N . ARG A 1 114 ? -9.801 -5.337 7.597 1.00 96.94 114 ARG A N 1
ATOM 865 C CA . ARG A 1 114 ? -8.407 -5.016 7.913 1.00 96.94 114 ARG A CA 1
ATOM 866 C C . ARG A 1 114 ? -7.579 -6.288 8.028 1.00 96.94 114 ARG A C 1
ATOM 868 O O . ARG A 1 114 ? -8.085 -7.309 8.487 1.00 96.94 114 ARG A O 1
ATOM 875 N N . VAL A 1 115 ? -6.296 -6.191 7.697 1.00 97.00 115 VAL A N 1
ATOM 876 C CA . VAL A 1 115 ? -5.324 -7.288 7.822 1.00 97.00 115 VAL A CA 1
ATOM 877 C C . VAL A 1 115 ? -4.117 -6.793 8.608 1.00 97.00 115 VAL A C 1
ATOM 879 O O . VAL A 1 115 ? -3.652 -5.681 8.380 1.00 97.00 115 VAL A O 1
ATOM 882 N N . GLN A 1 116 ? -3.607 -7.597 9.543 1.00 97.44 116 GLN A N 1
ATOM 883 C CA . GLN A 1 116 ? -2.336 -7.296 10.204 1.00 97.44 116 GLN A CA 1
ATOM 884 C C . GLN A 1 116 ? -1.194 -7.599 9.239 1.00 97.44 116 GLN A C 1
ATOM 886 O O . GLN A 1 116 ? -0.994 -8.751 8.858 1.00 97.44 116 GLN A O 1
ATOM 891 N N . VAL A 1 117 ? -0.458 -6.566 8.846 1.00 96.12 117 VAL A N 1
ATOM 892 C CA . VAL A 1 117 ? 0.657 -6.677 7.907 1.00 96.12 117 VAL A CA 1
ATOM 893 C C . VAL A 1 117 ? 1.940 -6.272 8.616 1.00 96.12 117 VAL A C 1
ATOM 895 O O . VAL A 1 117 ? 1.979 -5.311 9.384 1.00 96.12 117 VAL A O 1
ATOM 898 N N . GLN A 1 118 ? 2.999 -7.029 8.356 1.00 95.69 118 GLN A N 1
ATOM 899 C CA . GLN A 1 118 ? 4.353 -6.709 8.773 1.00 95.69 118 GLN A CA 1
ATOM 900 C C . GLN A 1 118 ? 5.255 -6.780 7.549 1.00 95.69 118 GLN A C 1
ATOM 902 O O . GLN A 1 118 ? 5.330 -7.818 6.889 1.00 95.69 118 GLN A O 1
ATOM 907 N N . LEU A 1 119 ? 5.963 -5.692 7.274 1.00 93.25 119 LEU A N 1
ATOM 908 C CA . LEU A 1 119 ? 6.954 -5.651 6.210 1.00 93.25 119 LEU A CA 1
ATOM 909 C C . LEU A 1 119 ? 8.291 -6.126 6.751 1.00 93.25 119 LEU A C 1
ATOM 911 O O . LEU A 1 119 ? 8.647 -5.829 7.891 1.00 93.25 119 LEU A O 1
ATOM 915 N N . ARG A 1 120 ? 9.024 -6.872 5.928 1.00 92.75 120 ARG A N 1
ATOM 916 C CA . ARG A 1 120 ? 10.352 -7.391 6.250 1.00 92.75 120 ARG A CA 1
ATOM 917 C C . ARG A 1 120 ? 11.275 -7.110 5.078 1.00 92.75 120 ARG A C 1
ATOM 919 O O . ARG A 1 120 ? 10.941 -7.445 3.946 1.00 92.75 120 ARG A O 1
ATOM 926 N N . GLY A 1 121 ? 12.420 -6.513 5.364 1.00 88.31 121 GLY A N 1
ATOM 927 C CA . GLY A 1 121 ? 13.474 -6.273 4.391 1.00 88.31 121 GLY A CA 1
ATOM 928 C C . GLY A 1 121 ? 14.847 -6.358 5.045 1.00 88.31 121 GLY A C 1
ATOM 929 O O . GLY A 1 121 ? 14.970 -6.627 6.239 1.00 88.31 121 GLY A O 1
ATOM 930 N N . GLU A 1 122 ? 15.886 -6.079 4.265 1.00 88.56 122 GLU A N 1
ATOM 931 C CA . GLU A 1 122 ? 17.288 -6.175 4.704 1.00 88.56 122 GLU A CA 1
ATOM 932 C C . GLU A 1 122 ? 17.604 -5.317 5.942 1.00 88.56 122 GLU A C 1
ATOM 934 O O . GLU A 1 122 ? 18.452 -5.666 6.757 1.00 88.56 122 GLU A O 1
ATOM 939 N N . ARG A 1 123 ? 16.911 -4.182 6.104 1.00 86.56 123 ARG A N 1
ATOM 940 C CA . ARG A 1 123 ? 17.131 -3.232 7.210 1.00 86.56 123 ARG A CA 1
ATOM 941 C C . ARG A 1 123 ? 16.318 -3.542 8.469 1.00 86.56 123 ARG A C 1
ATOM 943 O O . ARG A 1 123 ? 16.443 -2.819 9.454 1.00 86.56 123 ARG A O 1
ATOM 950 N N . GLY A 1 124 ? 15.500 -4.594 8.452 1.00 90.19 124 GLY A N 1
ATOM 951 C CA . GLY A 1 124 ? 14.664 -4.997 9.578 1.00 90.19 124 GLY A CA 1
ATOM 952 C C . GLY A 1 124 ? 13.205 -5.228 9.194 1.00 90.19 124 GLY A C 1
ATOM 953 O O . GLY A 1 124 ? 12.865 -5.467 8.034 1.00 90.19 124 GLY A O 1
ATOM 954 N N . ALA A 1 125 ? 12.334 -5.186 10.198 1.00 93.00 125 ALA A N 1
ATOM 955 C CA . ALA A 1 125 ? 10.904 -5.395 10.035 1.00 93.00 125 ALA A CA 1
ATOM 956 C C . ALA A 1 125 ? 10.108 -4.266 10.689 1.00 93.00 125 ALA A C 1
ATOM 958 O O . ALA A 1 125 ? 10.488 -3.780 11.756 1.00 93.00 125 ALA A O 1
ATOM 959 N N . THR A 1 126 ? 8.983 -3.889 10.084 1.00 93.56 126 THR A N 1
ATOM 960 C CA . THR A 1 126 ? 8.047 -2.950 10.713 1.00 93.56 126 THR A CA 1
ATOM 961 C C . THR A 1 126 ? 7.333 -3.612 11.895 1.00 93.56 126 THR A C 1
ATOM 963 O O . THR A 1 126 ? 7.348 -4.837 12.066 1.00 93.56 126 THR A O 1
ATOM 966 N N . ALA A 1 127 ? 6.691 -2.815 12.750 1.00 92.94 127 ALA A N 1
ATOM 967 C CA . ALA A 1 127 ? 5.732 -3.368 13.699 1.00 92.94 127 ALA A CA 1
ATOM 968 C C . ALA A 1 127 ? 4.494 -3.889 12.936 1.00 92.94 127 ALA A C 1
ATOM 970 O O . ALA A 1 127 ? 4.050 -3.224 11.992 1.00 92.94 127 ALA A O 1
ATOM 971 N N . PRO A 1 128 ? 3.903 -5.035 13.332 1.00 95.81 128 PRO A N 1
ATOM 972 C CA . PRO A 1 128 ? 2.632 -5.482 12.775 1.00 95.81 128 PRO A CA 1
ATOM 973 C C . PRO A 1 128 ? 1.582 -4.380 12.912 1.00 95.81 128 PRO A C 1
ATOM 975 O O . PRO A 1 128 ? 1.330 -3.883 14.011 1.00 95.81 128 PRO A O 1
ATOM 978 N N . THR A 1 129 ? 1.012 -3.964 11.788 1.00 95.25 129 THR A N 1
ATOM 979 C CA . THR A 1 129 ? 0.080 -2.838 11.730 1.00 95.25 129 THR A CA 1
ATOM 980 C C . THR A 1 129 ? -1.139 -3.188 10.883 1.00 95.25 129 THR A C 1
ATOM 982 O O . THR A 1 129 ? -1.019 -3.895 9.880 1.00 95.25 129 THR A O 1
ATOM 985 N N . PRO A 1 130 ? -2.338 -2.715 11.269 1.00 96.94 130 PRO A N 1
ATOM 986 C CA . PRO A 1 130 ? -3.554 -3.015 10.535 1.00 96.94 130 PRO A CA 1
ATOM 987 C C . PRO A 1 130 ? -3.616 -2.200 9.242 1.00 96.94 130 PRO A C 1
ATOM 989 O O . PRO A 1 130 ? -3.743 -0.977 9.284 1.00 96.94 130 PRO A O 1
ATOM 992 N N . TRP A 1 131 ? -3.582 -2.878 8.101 1.00 97.69 131 TRP A N 1
ATOM 993 C CA . TRP A 1 131 ? -3.829 -2.278 6.791 1.00 97.69 131 TRP A CA 1
ATOM 994 C C . TRP A 1 131 ? -5.310 -2.390 6.449 1.00 97.69 131 TRP A C 1
ATOM 996 O O . TRP A 1 131 ? -5.960 -3.378 6.800 1.00 97.69 131 TRP A O 1
ATOM 1006 N N . GLN A 1 132 ? -5.859 -1.368 5.797 1.00 97.81 132 GLN A N 1
ATOM 1007 C CA . GLN A 1 132 ? -7.266 -1.329 5.416 1.00 97.81 132 GLN A CA 1
ATOM 1008 C C . GLN A 1 132 ? -7.489 -2.086 4.109 1.00 97.81 132 GLN A C 1
ATOM 1010 O O . GLN A 1 132 ? -6.776 -1.863 3.138 1.00 97.81 132 GLN A O 1
ATOM 1015 N N . VAL A 1 133 ? -8.508 -2.940 4.073 1.00 96.69 133 VAL A N 1
ATOM 1016 C CA . VAL A 1 133 ? -8.933 -3.614 2.847 1.00 96.69 133 VAL A CA 1
ATOM 1017 C C . VAL A 1 133 ? -9.899 -2.704 2.086 1.00 96.69 133 VAL A C 1
ATOM 1019 O O . VAL A 1 133 ? -10.852 -2.167 2.656 1.00 96.69 133 VAL A O 1
ATOM 1022 N N . MET A 1 134 ? -9.629 -2.493 0.804 1.00 93.69 134 MET A N 1
ATOM 1023 C CA . MET A 1 134 ? -10.331 -1.573 -0.089 1.00 93.69 134 MET A CA 1
ATOM 1024 C C . MET A 1 134 ? -10.551 -2.217 -1.462 1.00 93.69 134 MET A C 1
ATOM 1026 O O . MET A 1 134 ? -10.034 -3.300 -1.729 1.00 93.69 134 MET A O 1
ATOM 1030 N N . GLU A 1 135 ? -11.318 -1.535 -2.322 1.00 92.44 135 GLU A N 1
ATOM 1031 C CA . GLU A 1 135 ? -11.539 -1.907 -3.732 1.00 92.44 135 GLU A CA 1
ATOM 1032 C C . GLU A 1 135 ? -11.879 -3.400 -3.883 1.00 92.44 135 GLU A C 1
ATOM 1034 O O . GLU A 1 135 ? -11.104 -4.191 -4.416 1.00 92.44 135 GLU A O 1
ATOM 1039 N N . ASN A 1 136 ? -13.027 -3.793 -3.318 1.00 88.75 136 ASN A N 1
ATOM 1040 C CA . ASN A 1 136 ? -13.560 -5.159 -3.361 1.00 88.75 136 ASN A CA 1
ATOM 1041 C C . ASN A 1 136 ? -12.630 -6.246 -2.810 1.00 88.75 136 ASN A C 1
ATOM 1043 O O . ASN A 1 136 ? -12.640 -7.378 -3.286 1.00 88.75 136 ASN A O 1
ATOM 1047 N N . GLY A 1 137 ? -11.809 -5.916 -1.817 1.00 92.75 137 GLY A N 1
ATOM 1048 C CA . GLY A 1 137 ? -10.907 -6.894 -1.216 1.00 92.75 137 GLY A CA 1
ATOM 1049 C C . GLY A 1 137 ? -9.549 -6.993 -1.899 1.00 92.75 137 GLY A C 1
ATOM 1050 O O . GLY A 1 137 ? -8.698 -7.733 -1.414 1.00 92.75 137 GLY A O 1
ATOM 1051 N N . GLN A 1 138 ? -9.327 -6.285 -3.009 1.00 94.50 138 GLN A N 1
ATOM 1052 C CA . GLN A 1 138 ? -8.114 -6.441 -3.818 1.00 94.50 138 GLN A CA 1
ATOM 1053 C C . GLN A 1 138 ? -6.983 -5.492 -3.420 1.00 94.50 138 GLN A C 1
ATOM 1055 O O . GLN A 1 138 ? -5.851 -5.681 -3.860 1.00 94.50 138 GLN A O 1
ATOM 1060 N N . VAL A 1 139 ? -7.262 -4.459 -2.622 1.00 96.69 139 VAL A N 1
ATOM 1061 C CA . VAL A 1 139 ? -6.263 -3.456 -2.235 1.00 96.69 139 VAL A CA 1
ATOM 1062 C C . VAL A 1 139 ? -6.116 -3.428 -0.725 1.00 96.69 139 VAL A C 1
ATOM 1064 O O . VAL A 1 139 ? -7.063 -3.107 -0.013 1.00 96.69 139 VAL A O 1
ATOM 1067 N N . LEU A 1 140 ? -4.912 -3.709 -0.232 1.00 97.50 140 LEU A N 1
ATOM 1068 C CA . LEU A 1 140 ? -4.534 -3.459 1.157 1.00 97.50 140 LEU A CA 1
ATOM 1069 C C . LEU A 1 140 ? -3.805 -2.114 1.229 1.00 97.50 140 LEU A C 1
ATOM 1071 O O . LEU A 1 140 ? -2.733 -1.978 0.647 1.00 97.50 140 LEU A O 1
ATOM 1075 N N . ASP A 1 141 ? -4.368 -1.126 1.919 1.00 96.81 141 ASP A N 1
ATOM 1076 C CA . ASP A 1 141 ? -3.804 0.220 2.081 1.00 96.81 141 ASP A CA 1
ATOM 1077 C C . ASP A 1 141 ? -3.187 0.381 3.481 1.00 96.81 141 ASP A C 1
ATOM 1079 O O . ASP A 1 141 ? -3.875 0.258 4.502 1.00 96.81 141 ASP A O 1
ATOM 1083 N N . ALA A 1 142 ? -1.884 0.664 3.531 1.00 96.19 142 ALA A N 1
ATOM 1084 C CA . ALA A 1 142 ? -1.143 0.931 4.764 1.00 96.19 142 ALA A CA 1
ATOM 1085 C C . ALA A 1 142 ? -1.405 2.341 5.328 1.00 96.19 142 ALA A C 1
ATOM 1087 O O . ALA A 1 142 ? -0.996 2.663 6.446 1.00 96.19 142 ALA A O 1
ATOM 1088 N N . GLY A 1 143 ? -2.068 3.199 4.551 1.00 92.62 143 GLY A N 1
ATOM 1089 C CA . GLY A 1 143 ? -2.376 4.579 4.885 1.00 92.62 143 GLY A CA 1
ATOM 1090 C C . GLY A 1 143 ? -1.703 5.589 3.955 1.00 92.62 143 GLY A C 1
ATOM 1091 O O . GLY A 1 143 ? -0.925 5.273 3.053 1.00 92.62 143 GLY A O 1
ATOM 1092 N N . ARG A 1 144 ? -2.016 6.866 4.197 1.00 93.88 144 ARG A N 1
ATOM 1093 C CA . ARG A 1 144 ? -1.617 7.998 3.351 1.00 93.88 144 ARG A CA 1
ATOM 1094 C C . ARG A 1 144 ? -0.796 9.014 4.137 1.00 93.88 144 ARG A C 1
ATOM 1096 O O . ARG A 1 144 ? -1.133 9.305 5.280 1.00 93.88 144 ARG A O 1
ATOM 1103 N N . GLY A 1 145 ? 0.218 9.607 3.514 1.00 95.12 145 GLY A N 1
ATOM 1104 C CA . GLY A 1 145 ? 1.109 10.580 4.145 1.00 95.12 145 GLY A CA 1
ATOM 1105 C C . GLY A 1 145 ? 2.009 9.916 5.186 1.00 95.12 145 GLY A C 1
ATOM 1106 O O . GLY A 1 145 ? 2.591 8.870 4.911 1.00 95.12 145 GLY A O 1
ATOM 1107 N N . LEU A 1 146 ? 2.107 10.509 6.381 1.00 94.44 146 LEU A N 1
ATOM 1108 C CA . LEU A 1 146 ? 2.964 10.014 7.467 1.00 94.44 146 LEU A CA 1
ATOM 1109 C C . LEU A 1 146 ? 2.756 8.516 7.778 1.00 94.44 146 LEU A C 1
ATOM 1111 O O . LEU A 1 146 ? 3.752 7.801 7.747 1.00 94.44 146 LEU A O 1
ATOM 1115 N N . PRO A 1 147 ? 1.523 7.995 7.970 1.00 91.81 147 PRO A N 1
ATOM 1116 C CA . PRO A 1 147 ? 1.294 6.558 8.152 1.00 91.81 147 PRO A CA 1
ATOM 1117 C C . PRO A 1 147 ? 1.937 5.658 7.089 1.00 91.81 147 PRO A C 1
ATOM 1119 O O . PRO A 1 147 ? 2.547 4.653 7.435 1.00 91.81 147 PRO A O 1
ATOM 1122 N N . GLY A 1 148 ? 1.836 6.026 5.807 1.00 92.75 148 GLY A N 1
ATOM 1123 C CA . GLY A 1 148 ? 2.449 5.260 4.721 1.00 92.75 148 GLY A CA 1
ATOM 1124 C C . GLY A 1 148 ? 3.972 5.405 4.700 1.00 92.75 148 GLY A C 1
ATOM 1125 O O . GLY A 1 148 ? 4.682 4.430 4.489 1.00 92.75 148 GLY A O 1
ATOM 1126 N N . ILE A 1 149 ? 4.483 6.610 4.971 1.00 94.19 149 ILE A N 1
ATOM 1127 C CA . ILE A 1 149 ? 5.926 6.895 5.020 1.00 94.19 149 ILE A CA 1
ATOM 1128 C C . ILE A 1 149 ? 6.616 6.089 6.126 1.00 94.19 149 ILE A C 1
ATOM 1130 O O . ILE A 1 149 ? 7.690 5.545 5.886 1.00 94.19 149 ILE A O 1
ATOM 1134 N N . GLU A 1 150 ? 6.007 5.974 7.307 1.00 92.06 150 GLU A N 1
ATOM 1135 C CA . GLU A 1 150 ? 6.575 5.203 8.425 1.00 92.06 150 GLU A CA 1
ATOM 1136 C C . GLU A 1 150 ? 6.688 3.700 8.129 1.00 92.06 150 GLU A C 1
ATOM 1138 O O . GLU A 1 150 ? 7.491 3.017 8.752 1.00 92.06 150 GLU A O 1
ATOM 1143 N N . GLN A 1 151 ? 5.929 3.179 7.161 1.00 91.50 151 GLN A N 1
ATOM 1144 C CA . GLN A 1 151 ? 6.057 1.790 6.709 1.00 91.50 151 GLN A CA 1
ATOM 1145 C C . GLN A 1 151 ? 7.143 1.609 5.634 1.00 91.50 151 GLN A C 1
ATOM 1147 O O . GLN A 1 151 ? 7.584 0.487 5.407 1.00 91.50 151 GLN A O 1
ATOM 1152 N N . ILE A 1 152 ? 7.547 2.685 4.945 1.00 90.38 152 ILE A N 1
ATOM 1153 C CA . ILE A 1 152 ? 8.511 2.645 3.830 1.00 90.38 152 ILE A CA 1
ATOM 1154 C C . ILE A 1 152 ? 9.959 2.869 4.301 1.00 90.38 152 ILE A C 1
ATOM 1156 O O . ILE A 1 152 ? 10.878 2.346 3.670 1.00 90.38 152 ILE A O 1
ATOM 1160 N N . LYS A 1 153 ? 10.164 3.694 5.337 1.00 84.50 153 LYS A N 1
ATOM 1161 C CA . LYS A 1 153 ? 11.489 4.068 5.871 1.00 84.50 153 LYS A CA 1
ATOM 1162 C C . LYS A 1 153 ? 12.300 2.863 6.350 1.00 84.50 153 LYS A C 1
ATOM 1164 O O . LYS A 1 153 ? 13.525 2.868 6.075 1.00 84.50 153 LYS A O 1
#

Foldseek 3Di:
DDDQPPQLPCLVVDPDPVSSVQSVCVSVVNRPDDPDDPPPQLPPLAPPLVVVCVQCPPPDPPPQDWDWDADVQWIKIWGWDPPDDPVTKIWIWMQGNNKTWTKIFDRDADPDQWDFDWDQDPVGIDDGDIFGQGRRRGMTTQDIHPSRVSRVD

Secondary structure (DSSP, 8-state):
-----GGGGSGGG-SSHHHHHHHHHHHTT-----S------TTTS-HHHHHHHHHHTT--TT--S-EEEEETTEEEEEEEPTTPPSSPPEEEEEEETTEEEEEEE-SS---SSEEEE--EETTEEPPPEEEEEETTTTEEEEEESHHHHHHH-

pLDDT: mean 84.6, std 15.43, range [35.59, 97.81]